Protein AF-A0A970MSL2-F1 (afdb_monomer_lite)

Radius of gyration: 15.88 Å; chains: 1; bounding box: 43×19×38 Å

Sequence (77 aa):
MVYIEKKHKIFPQKYYQNLWLANDMTIIGLPLGLIFGMLIDNIAFLAVGIPLGMSIGIAIGINLDNKAQKEGRQMDF

Foldseek 3Di:
DVPVCVPQVAEEQLRQLVVLVVCLCPPFQQVVQVVVCVVVVHNVSSNVSNVVSNVVSNVVSVVVNVVCVVVVRYDPD

Structure (mmCIF, N/CA/C/O backbone):
data_AF-A0A970MSL2-F1
#
_entry.id   AF-A0A970MSL2-F1
#
loop_
_atom_site.group_PDB
_atom_site.id
_atom_site.type_symbol
_atom_site.label_atom_id
_atom_site.label_alt_id
_atom_site.label_comp_id
_atom_site.label_asym_id
_atom_site.label_entity_id
_atom_site.label_seq_id
_atom_site.pdbx_PDB_ins_code
_atom_site.Cartn_x
_atom_site.Cartn_y
_atom_site.Cartn_z
_atom_site.occupancy
_atom_site.B_iso_or_equiv
_atom_site.auth_seq_id
_atom_site.auth_comp_id
_atom_site.auth_asym_id
_atom_site.auth_atom_id
_atom_site.pdbx_PDB_model_num
ATOM 1 N N . MET A 1 1 ? -26.639 6.346 3.283 1.00 49.91 1 MET A N 1
ATOM 2 C CA . MET A 1 1 ? -25.415 5.859 3.963 1.00 49.91 1 MET A CA 1
ATOM 3 C C . MET A 1 1 ? -24.290 6.903 4.011 1.00 49.91 1 MET A C 1
ATOM 5 O O . MET A 1 1 ? -23.686 7.032 5.061 1.00 49.91 1 MET A O 1
ATOM 9 N N . VAL A 1 2 ? -24.094 7.747 2.986 1.00 54.97 2 VAL A N 1
ATOM 10 C CA . VAL A 1 2 ? -23.031 8.792 2.930 1.00 54.97 2 VAL A CA 1
ATOM 11 C C . VAL A 1 2 ? -23.064 9.845 4.067 1.00 54.97 2 VAL A C 1
ATOM 13 O O . VAL A 1 2 ? -22.061 10.494 4.355 1.00 54.97 2 VAL A O 1
ATOM 16 N N . TYR A 1 3 ? -24.205 10.050 4.738 1.00 47.09 3 TYR A N 1
ATOM 17 C CA . TYR A 1 3 ? -24.365 11.165 5.687 1.00 47.09 3 TYR A CA 1
ATOM 18 C C . TYR A 1 3 ? -23.788 10.905 7.096 1.00 47.09 3 TYR A C 1
ATOM 20 O O . TYR A 1 3 ? -23.455 11.858 7.796 1.00 47.09 3 TYR A O 1
ATOM 28 N N . ILE A 1 4 ? -23.627 9.642 7.516 1.00 50.34 4 ILE A N 1
ATOM 29 C CA . ILE A 1 4 ? -23.099 9.311 8.859 1.00 50.34 4 ILE A CA 1
ATOM 30 C C . ILE A 1 4 ? -21.560 9.332 8.887 1.00 50.34 4 ILE A C 1
ATOM 32 O O . ILE A 1 4 ? -20.969 9.798 9.865 1.00 50.34 4 ILE A O 1
ATOM 36 N N . GLU A 1 5 ? -20.908 8.958 7.781 1.00 51.69 5 GLU A N 1
ATOM 37 C CA . GLU A 1 5 ? -19.441 8.951 7.644 1.00 51.69 5 GLU A CA 1
ATOM 38 C C . GLU A 1 5 ? -18.817 10.335 7.885 1.00 51.69 5 GLU A C 1
ATOM 40 O O . GLU A 1 5 ? -17.809 10.464 8.581 1.00 51.69 5 GLU A O 1
ATOM 45 N N . LYS A 1 6 ? -19.442 11.405 7.371 1.00 52.31 6 LYS A N 1
ATOM 46 C CA . LYS A 1 6 ? -18.882 12.766 7.443 1.00 52.31 6 LYS A CA 1
ATOM 47 C C . LYS A 1 6 ? -18.936 13.408 8.830 1.00 52.31 6 LYS A C 1
ATOM 49 O O . LYS A 1 6 ? -18.145 14.312 9.088 1.00 52.31 6 LYS A O 1
ATOM 54 N N . LYS A 1 7 ? -19.848 12.985 9.713 1.00 52.62 7 LYS A N 1
ATOM 55 C CA . LYS A 1 7 ? -20.099 13.685 10.989 1.00 52.62 7 LYS A CA 1
ATOM 56 C C . LYS A 1 7 ? -19.436 13.022 12.198 1.00 52.62 7 LYS A C 1
ATOM 58 O O . LYS A 1 7 ? -19.072 13.727 13.133 1.00 52.62 7 LYS A O 1
ATOM 63 N N . HIS A 1 8 ? -19.209 11.707 12.151 1.00 58.31 8 HIS A N 1
ATOM 64 C CA . HIS A 1 8 ? -18.560 10.963 13.240 1.00 58.31 8 HIS A CA 1
ATOM 65 C C . HIS A 1 8 ? -17.269 10.230 12.830 1.00 58.31 8 HIS A C 1
ATOM 67 O O . HIS A 1 8 ? -16.658 9.584 13.677 1.00 58.31 8 HIS A O 1
ATOM 73 N N . LYS A 1 9 ? -16.810 10.368 11.569 1.00 68.25 9 LYS A N 1
ATOM 74 C CA . LYS A 1 9 ? -15.615 9.681 11.031 1.00 68.25 9 LYS A CA 1
ATOM 75 C C . LYS A 1 9 ? -15.649 8.169 11.292 1.00 68.25 9 LYS A C 1
ATOM 77 O O . LYS A 1 9 ? -14.619 7.586 11.606 1.00 68.25 9 LYS A O 1
ATOM 82 N N . ILE A 1 10 ? -16.831 7.562 11.233 1.00 74.31 10 ILE A N 1
ATOM 83 C CA . ILE A 1 10 ? -16.993 6.130 11.469 1.00 74.31 10 ILE A CA 1
ATOM 84 C C . ILE A 1 10 ? -16.872 5.424 10.118 1.00 74.31 10 ILE A C 1
ATOM 86 O O . ILE A 1 10 ? -17.569 5.802 9.177 1.00 74.31 10 ILE A O 1
ATOM 90 N N . PHE A 1 11 ? -15.991 4.434 10.029 1.00 80.44 11 PHE A N 1
ATOM 91 C CA . PHE A 1 11 ? -15.656 3.705 8.808 1.00 80.44 11 PHE A CA 1
ATOM 92 C C . PHE A 1 11 ? -16.045 2.222 8.932 1.00 80.44 11 PHE A C 1
ATOM 94 O O . PHE A 1 11 ? -15.968 1.667 10.032 1.00 80.44 11 PHE A O 1
ATOM 101 N N . PRO A 1 12 ? -16.456 1.558 7.836 1.00 82.69 12 PRO A N 1
ATOM 102 C CA . PRO A 1 12 ? -16.661 0.111 7.829 1.00 82.69 12 PRO A CA 1
ATOM 103 C C . PRO A 1 12 ? -15.332 -0.646 7.988 1.00 82.69 12 PRO A C 1
ATOM 105 O O . PRO A 1 12 ? -14.248 -0.079 7.818 1.00 82.69 12 PRO A O 1
ATOM 108 N N . GLN A 1 13 ? -15.397 -1.943 8.298 1.00 82.44 13 GLN A N 1
ATOM 109 C CA . GLN A 1 13 ? -14.191 -2.771 8.360 1.00 82.44 13 GLN A CA 1
ATOM 110 C C . GLN A 1 13 ? -13.467 -2.802 7.005 1.00 82.44 13 GLN A C 1
ATOM 112 O O . GLN A 1 13 ? -14.098 -2.859 5.949 1.00 82.44 13 GLN A O 1
ATOM 117 N N . LYS A 1 14 ? -12.126 -2.797 7.039 1.00 85.62 14 LYS A N 1
ATOM 118 C CA . LYS A 1 14 ? -11.249 -2.811 5.849 1.00 85.62 14 LYS A CA 1
ATOM 119 C C . LYS A 1 14 ? -11.433 -1.611 4.908 1.00 85.62 14 LYS A C 1
ATOM 121 O O . LYS A 1 14 ? -11.050 -1.683 3.740 1.00 85.62 14 LYS A O 1
ATOM 126 N N . TYR A 1 15 ? -12.009 -0.508 5.389 1.00 88.81 15 TYR A N 1
ATOM 127 C CA . TYR A 1 15 ? -12.234 0.688 4.581 1.00 88.81 15 TYR A CA 1
ATOM 128 C C . TYR A 1 15 ? -10.933 1.219 3.974 1.00 88.81 15 TYR A C 1
ATOM 130 O O . TYR A 1 15 ? -10.860 1.432 2.764 1.00 88.81 15 TYR A O 1
ATOM 138 N N . TYR A 1 16 ? -9.889 1.403 4.788 1.00 88.69 16 TYR A N 1
ATOM 139 C CA . TYR A 1 16 ? -8.634 1.970 4.306 1.00 88.69 16 TYR A CA 1
ATOM 140 C C . TYR A 1 16 ? -7.832 0.977 3.474 1.00 88.69 16 TYR A C 1
ATOM 142 O O . TYR A 1 16 ? -7.205 1.391 2.505 1.00 88.69 16 TYR A O 1
ATOM 150 N N . GLN A 1 17 ? -7.882 -0.319 3.788 1.00 89.25 17 GLN A N 1
ATOM 151 C CA . GLN A 1 17 ? -7.349 -1.354 2.899 1.00 89.25 17 GLN A CA 1
ATOM 152 C C . GLN A 1 17 ? -7.979 -1.283 1.505 1.00 89.25 17 GLN A C 1
ATOM 154 O O . GLN A 1 17 ? -7.254 -1.210 0.521 1.00 89.25 17 GLN A O 1
ATOM 159 N N . ASN A 1 18 ? -9.310 -1.235 1.410 1.00 88.69 18 ASN A N 1
ATOM 160 C CA . ASN A 1 18 ? -10.013 -1.159 0.127 1.00 88.69 18 ASN A CA 1
ATOM 161 C C . ASN A 1 18 ? -9.746 0.161 -0.607 1.00 88.69 18 ASN A C 1
ATOM 163 O O . ASN A 1 18 ? -9.587 0.166 -1.826 1.00 88.69 18 ASN A O 1
ATOM 167 N N . LEU A 1 19 ? -9.654 1.271 0.131 1.00 89.56 19 LEU A N 1
ATOM 168 C CA . LEU A 1 19 ? -9.278 2.569 -0.424 1.00 89.56 19 LEU A CA 1
ATOM 169 C C . LEU A 1 19 ? -7.873 2.519 -1.032 1.00 89.56 19 LEU A C 1
ATOM 171 O O . LEU A 1 19 ? -7.673 2.955 -2.160 1.00 89.56 19 LEU A O 1
ATOM 175 N N . TRP A 1 20 ? -6.900 1.961 -0.311 1.00 88.75 20 TRP A N 1
ATOM 176 C CA . TRP A 1 20 ? -5.547 1.811 -0.831 1.00 88.75 20 TRP A CA 1
ATOM 177 C C . TRP A 1 20 ? -5.488 0.818 -1.987 1.00 88.75 20 TRP A C 1
ATOM 179 O O . TRP A 1 20 ? -4.829 1.123 -2.962 1.00 88.75 20 TRP A O 1
ATOM 189 N N . LEU A 1 21 ? -6.232 -0.287 -1.971 1.00 86.69 21 LEU A N 1
ATOM 190 C CA . LEU A 1 21 ? -6.303 -1.205 -3.115 1.00 86.69 21 LEU A CA 1
ATOM 191 C C . LEU A 1 21 ? -6.845 -0.535 -4.390 1.00 86.69 21 LEU A C 1
ATOM 193 O O . LEU A 1 21 ? -6.396 -0.845 -5.488 1.00 86.69 21 LEU A O 1
ATOM 197 N N . ALA A 1 22 ? -7.802 0.388 -4.263 1.00 87.56 22 ALA A N 1
ATOM 198 C CA . ALA A 1 22 ? -8.348 1.120 -5.406 1.00 87.56 22 ALA A CA 1
ATOM 199 C C . ALA A 1 22 ? -7.414 2.238 -5.905 1.00 87.56 22 ALA A C 1
ATOM 201 O O . ALA A 1 22 ? -7.420 2.572 -7.091 1.00 87.56 22 ALA A O 1
ATOM 202 N N . ASN A 1 23 ? -6.626 2.832 -5.006 1.00 87.25 23 ASN A N 1
ATOM 203 C CA . ASN A 1 23 ? -5.846 4.036 -5.280 1.00 87.25 23 ASN A CA 1
ATOM 204 C C . ASN A 1 23 ? -4.322 3.809 -5.324 1.00 87.25 23 ASN A C 1
ATOM 206 O O . ASN A 1 23 ? -3.600 4.722 -5.731 1.00 87.25 23 ASN A O 1
ATOM 210 N N . ASP A 1 24 ? -3.799 2.643 -4.924 1.00 85.00 24 ASP A N 1
ATOM 211 C CA . ASP A 1 24 ? -2.348 2.421 -4.835 1.00 85.00 24 ASP A CA 1
ATOM 212 C C . ASP A 1 24 ? -1.687 2.531 -6.199 1.00 85.00 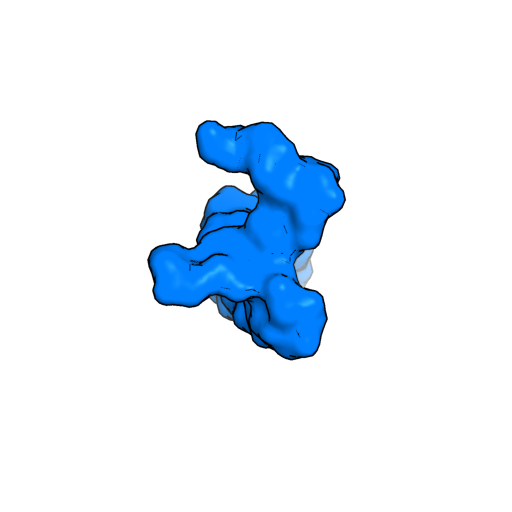24 ASP A C 1
ATOM 214 O O . ASP A 1 24 ? -0.600 3.100 -6.293 1.00 85.00 24 ASP A O 1
ATOM 218 N N . MET A 1 25 ? -2.359 2.055 -7.252 1.00 78.25 25 MET A N 1
ATOM 219 C CA . MET A 1 25 ? -1.743 1.939 -8.567 1.00 78.25 25 MET A CA 1
ATOM 220 C C . MET A 1 25 ? -1.366 3.321 -9.087 1.00 78.25 25 MET A C 1
ATOM 222 O O . MET A 1 25 ? -0.300 3.501 -9.663 1.00 78.25 25 MET A O 1
ATOM 226 N N . THR A 1 26 ? -2.204 4.322 -8.836 1.00 83.25 26 THR A N 1
ATOM 22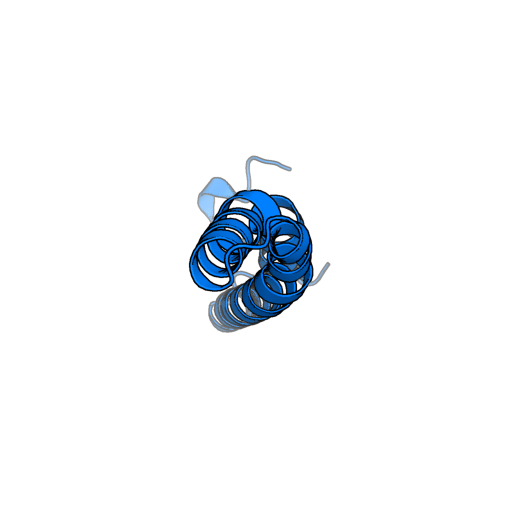7 C CA . THR A 1 26 ? -1.973 5.708 -9.243 1.00 83.25 26 THR A CA 1
ATOM 228 C C . THR A 1 26 ? -1.087 6.480 -8.272 1.00 83.25 26 THR A C 1
ATOM 230 O O . THR A 1 26 ? -0.311 7.319 -8.721 1.00 83.25 26 THR A O 1
ATOM 233 N N . ILE A 1 27 ? -1.179 6.225 -6.963 1.00 86.88 27 ILE A N 1
ATOM 234 C CA . ILE A 1 27 ? -0.457 7.017 -5.951 1.00 86.88 27 ILE A CA 1
ATOM 235 C C . ILE A 1 27 ? 0.972 6.506 -5.729 1.00 86.88 27 ILE A C 1
ATOM 237 O O . ILE A 1 27 ? 1.883 7.306 -5.529 1.00 86.88 27 ILE A O 1
ATOM 241 N N . ILE A 1 28 ? 1.176 5.188 -5.743 1.00 88.25 28 ILE A N 1
ATOM 242 C CA . ILE A 1 28 ? 2.444 4.544 -5.372 1.00 88.25 28 ILE A CA 1
ATOM 243 C C . ILE A 1 28 ? 2.957 3.643 -6.497 1.00 88.25 28 ILE A C 1
ATOM 245 O O . ILE A 1 28 ? 4.118 3.767 -6.883 1.00 88.25 28 ILE A O 1
ATOM 249 N N . GLY A 1 29 ? 2.119 2.759 -7.043 1.00 87.00 29 GLY A N 1
ATOM 250 C CA . GLY A 1 29 ? 2.560 1.694 -7.942 1.00 87.00 29 GLY A CA 1
ATOM 251 C C . GLY A 1 29 ? 3.165 2.194 -9.255 1.00 8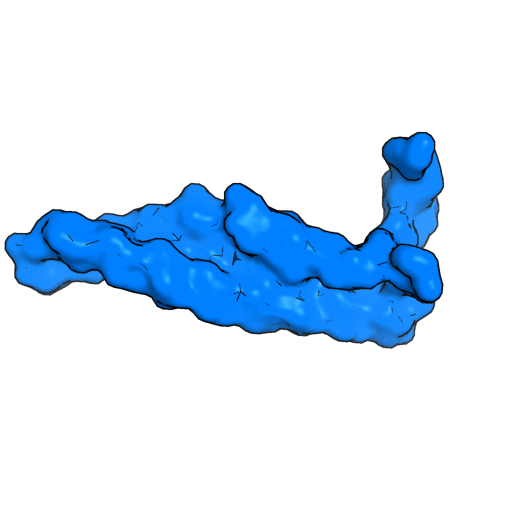7.00 29 GLY A C 1
ATOM 252 O O . GLY A 1 29 ? 4.301 1.855 -9.581 1.00 87.00 29 GL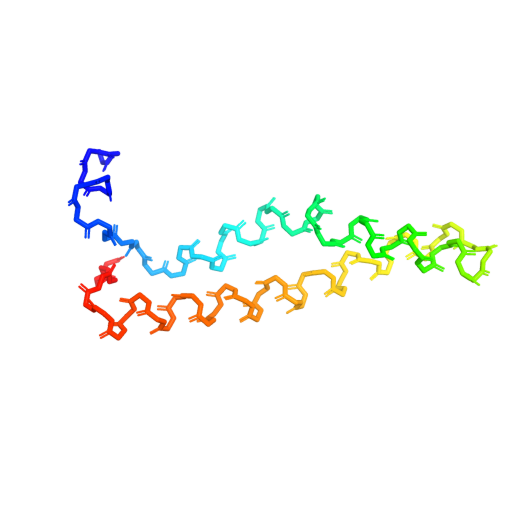Y A O 1
ATOM 253 N N . LEU A 1 30 ? 2.444 3.043 -9.991 1.00 90.31 30 LEU A N 1
ATOM 254 C CA . LEU A 1 30 ? 2.914 3.626 -11.250 1.00 90.31 30 LEU A CA 1
ATOM 255 C C . LEU A 1 30 ? 4.113 4.568 -11.051 1.00 90.31 30 LEU A C 1
ATOM 257 O O . LEU A 1 30 ? 5.091 4.404 -11.782 1.00 90.31 30 LEU A O 1
ATOM 261 N N . PRO A 1 31 ? 4.119 5.502 -10.074 1.00 91.56 31 PRO A N 1
ATOM 262 C CA . PRO A 1 31 ? 5.300 6.322 -9.806 1.00 91.56 31 PRO A CA 1
ATOM 263 C C . PRO A 1 31 ? 6.544 5.499 -9.450 1.00 91.56 31 PRO A C 1
ATOM 265 O O . PRO A 1 31 ? 7.613 5.757 -10.001 1.00 91.56 31 PRO A O 1
ATOM 268 N N . LEU A 1 32 ? 6.423 4.482 -8.585 1.00 91.25 32 LEU A N 1
ATOM 269 C CA . LEU A 1 32 ? 7.545 3.597 -8.253 1.00 91.25 32 LEU A CA 1
ATOM 270 C C . LEU A 1 32 ? 8.023 2.817 -9.475 1.00 91.25 32 LEU A C 1
ATOM 272 O O . LEU A 1 32 ? 9.220 2.789 -9.748 1.00 91.25 32 LEU A O 1
ATOM 276 N N . GLY A 1 33 ? 7.102 2.215 -10.227 1.00 89.69 33 GLY A N 1
ATOM 277 C CA . GLY A 1 33 ? 7.433 1.472 -11.439 1.00 89.69 33 GLY A CA 1
ATOM 278 C C . GLY A 1 33 ? 8.139 2.339 -12.478 1.00 89.69 33 GLY A C 1
ATOM 279 O O . GLY A 1 33 ? 9.084 1.880 -13.112 1.00 89.69 33 GLY A O 1
ATOM 280 N N . LEU A 1 34 ? 7.733 3.602 -12.622 1.00 92.44 34 LEU A N 1
ATOM 281 C CA . LEU A 1 34 ? 8.373 4.551 -13.527 1.00 92.44 34 LEU A CA 1
ATOM 282 C C . LEU A 1 34 ? 9.797 4.874 -13.068 1.00 92.44 34 LEU A C 1
ATOM 284 O O . LEU A 1 34 ? 10.719 4.828 -13.876 1.00 92.44 34 LEU A O 1
ATOM 288 N N . ILE A 1 35 ? 9.990 5.156 -11.776 1.00 93.00 35 ILE A N 1
ATOM 289 C CA . ILE A 1 35 ? 11.316 5.419 -11.200 1.00 93.00 35 ILE A CA 1
ATOM 290 C C . ILE A 1 35 ? 12.234 4.212 -11.414 1.00 93.00 35 ILE A C 1
ATOM 292 O O . ILE A 1 35 ? 13.334 4.374 -11.936 1.00 93.00 35 ILE A O 1
ATOM 296 N N . PHE A 1 36 ? 11.785 3.000 -11.082 1.00 91.25 36 PHE A N 1
ATOM 297 C CA . PHE A 1 36 ? 12.575 1.785 -11.298 1.00 91.25 36 PHE A CA 1
ATOM 298 C C . PHE A 1 36 ? 12.829 1.507 -12.781 1.00 91.25 36 PHE A C 1
ATOM 300 O O . PHE A 1 36 ? 13.944 1.142 -13.143 1.00 91.25 36 PHE A O 1
ATOM 307 N N . GLY A 1 37 ? 11.836 1.732 -13.642 1.00 92.06 37 GLY A N 1
ATOM 308 C CA . GLY A 1 37 ? 11.983 1.592 -15.086 1.00 92.06 37 GLY A CA 1
ATOM 309 C C . GLY A 1 37 ? 13.029 2.540 -15.669 1.00 92.06 37 GLY A C 1
ATOM 310 O O . GLY A 1 37 ? 13.808 2.121 -16.518 1.00 92.06 37 GLY A O 1
ATOM 311 N N . MET A 1 38 ? 13.104 3.779 -15.172 1.00 94.06 38 MET A N 1
ATOM 312 C CA . MET A 1 38 ? 14.140 4.742 -15.562 1.00 94.06 38 MET A CA 1
ATOM 313 C C . MET A 1 38 ? 15.517 4.384 -14.990 1.00 94.06 38 MET A C 1
ATOM 315 O O . MET A 1 38 ? 16.512 4.491 -15.695 1.00 94.06 38 MET A O 1
ATOM 319 N N . LEU A 1 39 ? 15.592 3.940 -13.730 1.00 93.44 39 LEU A N 1
ATOM 320 C CA . LEU A 1 39 ? 16.861 3.572 -13.084 1.00 93.44 39 LEU A CA 1
ATOM 321 C C . LEU A 1 39 ? 17.516 2.335 -13.711 1.00 93.44 39 LEU A C 1
ATOM 323 O O . LEU A 1 39 ? 18.739 2.237 -13.732 1.00 93.44 39 LEU A O 1
ATOM 327 N N . ILE A 1 40 ? 16.706 1.389 -14.185 1.00 92.56 40 ILE A N 1
ATOM 328 C CA . ILE A 1 40 ? 17.153 0.120 -14.782 1.00 92.56 40 ILE A CA 1
ATOM 329 C C . ILE A 1 40 ? 17.222 0.229 -16.321 1.00 92.56 40 ILE A C 1
ATOM 331 O O . ILE A 1 40 ? 17.623 -0.722 -16.986 1.00 92.56 40 ILE A O 1
ATOM 335 N N . ASP A 1 41 ? 16.843 1.382 -16.888 1.00 91.69 41 ASP A N 1
ATOM 336 C CA . ASP A 1 41 ? 16.709 1.625 -18.334 1.00 91.69 41 ASP A CA 1
ATOM 337 C C . ASP A 1 41 ? 15.855 0.556 -19.043 1.00 91.69 41 ASP A C 1
ATOM 339 O O . ASP A 1 41 ? 16.127 0.089 -20.148 1.0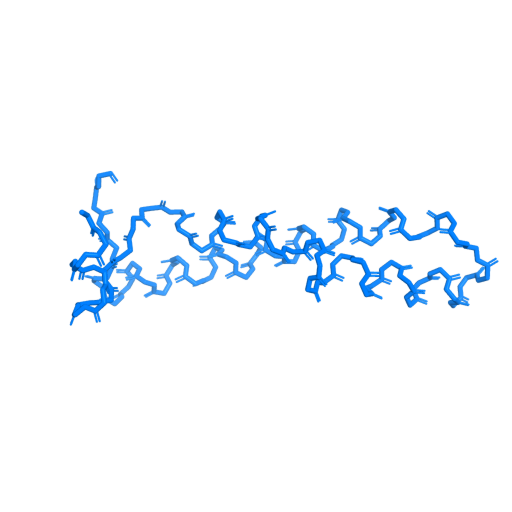0 91.69 41 ASP A O 1
ATOM 343 N N . ASN A 1 42 ? 14.806 0.102 -18.353 1.00 91.19 42 ASN A N 1
ATOM 344 C CA . ASN A 1 42 ? 13.912 -0.931 -18.844 1.00 91.19 42 ASN A CA 1
ATOM 345 C C . ASN A 1 42 ? 12.478 -0.668 -18.389 1.00 91.19 42 ASN A C 1
ATOM 347 O O . ASN A 1 42 ? 12.086 -0.945 -17.253 1.00 91.19 42 ASN A O 1
ATOM 351 N N . ILE A 1 43 ? 11.658 -0.205 -19.328 1.00 87.75 43 ILE A N 1
ATOM 352 C CA . ILE A 1 43 ? 10.262 0.151 -19.076 1.00 87.75 43 ILE A CA 1
ATOM 353 C C . ILE A 1 43 ? 9.384 -1.040 -18.658 1.00 87.75 43 ILE A C 1
ATOM 355 O O . ILE A 1 43 ? 8.326 -0.833 -18.070 1.00 87.75 43 ILE A O 1
ATOM 359 N N . ALA A 1 44 ? 9.821 -2.289 -18.872 1.00 88.50 44 ALA A N 1
ATOM 360 C CA . ALA A 1 44 ? 9.117 -3.468 -18.362 1.00 88.50 44 ALA A CA 1
ATOM 361 C C . ALA A 1 44 ? 9.043 -3.482 -16.822 1.00 88.50 44 ALA A C 1
ATOM 363 O O . ALA A 1 44 ? 8.100 -4.035 -16.254 1.00 88.50 44 ALA A O 1
ATOM 364 N N . PHE A 1 45 ? 9.978 -2.814 -16.133 1.00 89.19 45 PHE A N 1
ATOM 365 C CA . PHE A 1 45 ? 9.944 -2.664 -14.675 1.00 89.19 45 PHE A CA 1
ATOM 366 C C . PHE A 1 45 ? 8.826 -1.742 -14.173 1.00 89.19 45 PHE A C 1
ATOM 368 O O . PHE A 1 45 ? 8.520 -1.766 -12.981 1.00 89.19 45 PHE A O 1
ATOM 375 N N . LEU A 1 46 ? 8.124 -1.028 -15.061 1.00 88.19 46 LEU A N 1
ATOM 376 C CA . LEU A 1 46 ? 6.890 -0.326 -14.708 1.00 88.19 46 LEU A CA 1
ATOM 377 C C . LEU A 1 46 ? 5.866 -1.282 -14.077 1.00 88.19 46 LEU A C 1
ATOM 379 O O . LEU A 1 46 ? 5.225 -0.941 -13.085 1.00 88.19 46 LEU A O 1
ATOM 383 N N . ALA A 1 47 ? 5.768 -2.508 -14.602 1.00 88.19 47 ALA A N 1
ATOM 384 C CA . ALA A 1 47 ? 4.856 -3.526 -14.091 1.00 88.19 47 ALA A CA 1
ATOM 385 C C . ALA A 1 47 ? 5.238 -4.018 -12.684 1.00 88.19 47 ALA A C 1
ATOM 387 O O . ALA A 1 47 ? 4.357 -4.374 -11.907 1.00 88.19 47 ALA A O 1
ATOM 388 N N . VAL A 1 48 ? 6.528 -3.987 -12.325 1.00 88.56 48 VAL A N 1
ATOM 389 C CA . VAL A 1 48 ? 7.023 -4.359 -10.983 1.00 88.56 48 VAL A CA 1
ATOM 390 C C . VAL A 1 48 ? 6.598 -3.331 -9.931 1.00 88.56 48 VAL A C 1
ATOM 392 O O . VAL A 1 48 ? 6.407 -3.672 -8.763 1.00 88.56 48 VAL A O 1
ATOM 395 N N . GLY A 1 49 ? 6.369 -2.084 -10.351 1.00 85.50 49 GLY A N 1
ATOM 396 C CA . GLY A 1 49 ? 5.823 -1.041 -9.494 1.00 85.50 49 GLY A CA 1
ATOM 397 C C . GLY A 1 49 ? 4.459 -1.398 -8.904 1.00 85.50 49 GLY A C 1
ATOM 398 O O . GLY A 1 49 ? 4.200 -1.055 -7.757 1.00 85.50 49 GLY A O 1
ATOM 399 N N . ILE A 1 50 ? 3.616 -2.146 -9.628 1.00 87.12 50 ILE A N 1
ATOM 400 C CA . ILE A 1 50 ? 2.258 -2.487 -9.179 1.00 87.12 50 ILE A CA 1
ATOM 401 C C . ILE A 1 50 ? 2.281 -3.439 -7.965 1.00 87.12 50 ILE A C 1
ATOM 403 O O . ILE A 1 50 ? 1.747 -3.052 -6.928 1.00 87.12 50 ILE A O 1
ATOM 407 N N . PRO A 1 51 ? 2.937 -4.621 -7.994 1.00 88.81 51 PRO A N 1
ATOM 408 C CA . PRO A 1 51 ? 3.030 -5.479 -6.808 1.00 88.81 51 PRO A CA 1
ATOM 409 C C . PRO A 1 51 ? 3.698 -4.806 -5.600 1.00 88.81 51 PRO A C 1
ATOM 411 O O . PRO A 1 51 ? 3.282 -5.020 -4.457 1.00 88.81 51 PRO A O 1
ATOM 414 N N . LEU A 1 52 ? 4.728 -3.981 -5.835 1.00 89.31 52 LEU A N 1
ATOM 415 C CA . LEU A 1 52 ? 5.409 -3.239 -4.768 1.00 89.31 52 LEU A CA 1
ATOM 416 C C . LEU A 1 52 ? 4.502 -2.166 -4.158 1.00 89.31 52 LEU A C 1
ATOM 418 O O . LEU A 1 52 ? 4.377 -2.086 -2.936 1.00 89.31 52 LEU A O 1
ATOM 422 N N . GLY A 1 53 ? 3.838 -1.377 -5.003 1.00 87.88 53 GLY A N 1
ATOM 423 C CA . GLY A 1 53 ? 2.884 -0.355 -4.589 1.00 87.88 53 GLY A CA 1
ATOM 424 C C . GLY A 1 53 ? 1.715 -0.947 -3.814 1.00 87.88 53 GLY A C 1
ATOM 425 O O . GLY A 1 53 ? 1.377 -0.427 -2.755 1.00 87.88 53 GLY A O 1
ATOM 426 N N . MET A 1 54 ? 1.191 -2.087 -4.261 1.00 88.50 54 MET A N 1
ATOM 427 C CA . MET A 1 54 ? 0.113 -2.812 -3.589 1.00 88.50 54 MET A CA 1
ATOM 428 C C . MET A 1 54 ? 0.525 -3.333 -2.212 1.00 88.50 54 MET A C 1
ATOM 430 O O . MET A 1 54 ? -0.209 -3.164 -1.239 1.00 88.50 54 MET A O 1
ATOM 434 N N . SER A 1 55 ? 1.730 -3.895 -2.089 1.00 89.94 55 SER A N 1
ATOM 435 C CA . SER A 1 55 ? 2.255 -4.355 -0.795 1.00 89.94 55 SER A CA 1
ATOM 436 C C . SER A 1 55 ? 2.356 -3.204 0.214 1.00 89.94 55 SER A C 1
ATOM 438 O O . SER A 1 55 ? 1.967 -3.345 1.375 1.00 89.94 55 SER A O 1
ATOM 440 N N . ILE A 1 56 ? 2.829 -2.039 -0.241 1.00 91.25 56 ILE A N 1
ATOM 441 C CA . ILE A 1 56 ? 2.931 -0.824 0.578 1.00 91.25 56 ILE A CA 1
ATOM 442 C C . ILE A 1 56 ? 1.538 -0.267 0.904 1.00 91.25 56 ILE A C 1
ATOM 444 O O . ILE A 1 56 ? 1.257 0.044 2.062 1.00 91.25 56 ILE A O 1
ATOM 448 N N . GLY A 1 57 ? 0.653 -0.171 -0.088 1.00 89.75 57 GLY A N 1
ATOM 449 C CA . GLY A 1 57 ? -0.707 0.341 0.060 1.00 89.75 57 GLY A CA 1
ATOM 450 C C . GLY A 1 57 ? -1.520 -0.474 1.063 1.00 89.75 57 GLY A C 1
ATOM 451 O O . GLY A 1 57 ? -2.119 0.098 1.972 1.00 89.75 57 GLY A O 1
ATOM 452 N N . ILE A 1 58 ? -1.464 -1.807 0.981 1.00 91.00 58 ILE A N 1
ATOM 453 C CA . ILE A 1 58 ? -2.110 -2.705 1.948 1.00 91.00 58 ILE A CA 1
ATOM 454 C C . ILE A 1 58 ? -1.545 -2.484 3.354 1.00 91.00 58 ILE A C 1
ATOM 456 O O . ILE A 1 58 ? -2.316 -2.358 4.305 1.00 91.00 58 ILE A O 1
ATOM 460 N N . ALA A 1 59 ? -0.220 -2.388 3.508 1.00 92.00 59 ALA A N 1
ATOM 461 C CA . ALA A 1 59 ? 0.397 -2.157 4.812 1.00 92.00 59 ALA A CA 1
ATOM 462 C C . ALA A 1 59 ? -0.051 -0.822 5.436 1.00 92.00 59 ALA A C 1
ATOM 464 O O . ALA A 1 59 ? -0.362 -0.766 6.630 1.00 92.00 59 ALA A O 1
ATOM 465 N N . ILE A 1 60 ? -0.136 0.248 4.639 1.00 92.00 60 ILE A N 1
ATOM 466 C CA . ILE A 1 60 ? -0.656 1.545 5.095 1.00 92.00 60 ILE A CA 1
ATOM 467 C C . ILE A 1 60 ? -2.147 1.426 5.441 1.00 92.00 60 ILE A C 1
ATOM 469 O O . ILE A 1 60 ? -2.562 1.884 6.507 1.00 92.00 60 ILE A O 1
ATOM 473 N N . GLY A 1 61 ? -2.942 0.771 4.592 1.00 90.25 61 GLY A N 1
ATOM 474 C CA . GLY A 1 61 ? -4.368 0.534 4.814 1.00 90.25 61 GLY A CA 1
ATOM 475 C C . GLY A 1 61 ? -4.650 -0.200 6.124 1.00 90.25 61 GLY A C 1
ATOM 476 O O . GLY A 1 61 ? -5.463 0.266 6.917 1.00 90.25 61 GLY A O 1
ATOM 477 N N . ILE A 1 62 ? -3.910 -1.275 6.412 1.00 91.81 62 ILE A N 1
ATOM 478 C CA . ILE A 1 62 ? -4.006 -2.029 7.673 1.00 91.81 62 ILE A CA 1
ATOM 479 C C . ILE A 1 62 ? -3.692 -1.131 8.874 1.00 91.81 62 ILE A C 1
ATOM 481 O O . ILE A 1 62 ? -4.402 -1.164 9.877 1.00 91.81 62 ILE A O 1
ATOM 485 N N . ASN A 1 63 ? -2.645 -0.305 8.795 1.00 92.62 63 ASN A N 1
ATOM 486 C CA . ASN A 1 63 ? -2.294 0.608 9.884 1.00 92.62 63 ASN A CA 1
ATOM 487 C C . ASN A 1 63 ? -3.388 1.655 10.144 1.00 92.62 63 ASN A C 1
ATOM 489 O O . ASN A 1 63 ? -3.673 1.974 11.301 1.00 92.62 63 ASN A O 1
ATOM 493 N N . LEU A 1 64 ? -4.012 2.175 9.086 1.00 90.62 64 LEU A N 1
ATOM 494 C CA . LEU A 1 64 ? -5.110 3.135 9.188 1.00 90.62 64 LEU A CA 1
ATOM 495 C C . LEU A 1 64 ? -6.389 2.496 9.740 1.00 90.62 64 LEU A C 1
ATOM 497 O O . LEU A 1 64 ? -7.021 3.094 10.611 1.00 90.62 64 LEU A O 1
ATOM 501 N N . ASP A 1 65 ? -6.729 1.281 9.307 1.00 89.12 65 ASP A N 1
ATOM 502 C CA . ASP A 1 65 ? -7.854 0.518 9.860 1.00 89.12 65 ASP A CA 1
ATOM 503 C C . ASP A 1 65 ? -7.617 0.211 11.350 1.00 89.12 65 ASP A C 1
ATOM 505 O O . ASP A 1 65 ? -8.447 0.542 12.191 1.00 89.12 65 ASP A O 1
ATOM 509 N N . ASN A 1 66 ? -6.429 -0.274 11.727 1.00 90.19 66 ASN A N 1
ATOM 510 C CA . ASN A 1 66 ? -6.075 -0.514 13.134 1.00 90.19 66 ASN A CA 1
ATOM 511 C C . ASN A 1 66 ? -6.178 0.758 13.990 1.00 90.19 66 ASN A C 1
ATOM 513 O O . ASN A 1 66 ? -6.569 0.712 15.159 1.00 90.19 66 ASN A O 1
ATOM 517 N N . LYS A 1 67 ? -5.818 1.914 13.425 1.00 89.31 67 LYS A N 1
ATOM 518 C CA . LYS A 1 67 ? -5.971 3.209 14.090 1.00 89.31 67 LYS A CA 1
ATOM 519 C C . LYS A 1 67 ? -7.446 3.592 14.239 1.00 89.31 67 LYS A C 1
ATOM 521 O O . LYS A 1 67 ? -7.842 4.048 15.307 1.00 89.31 67 LYS A O 1
ATOM 526 N N . ALA A 1 68 ? -8.265 3.386 13.208 1.00 87.69 68 ALA A N 1
ATOM 527 C CA . ALA A 1 68 ? -9.704 3.629 13.273 1.00 87.69 68 ALA A CA 1
ATOM 528 C C . ALA A 1 68 ? -10.388 2.733 14.317 1.00 87.69 68 ALA A C 1
ATOM 530 O O . ALA A 1 68 ? -11.205 3.233 15.090 1.00 87.69 68 ALA A O 1
ATOM 531 N N . GLN A 1 69 ? -9.992 1.462 14.410 1.00 87.38 69 GLN A N 1
ATOM 532 C CA . GLN A 1 69 ? -10.472 0.534 15.431 1.00 87.38 69 GLN A CA 1
ATOM 533 C C . GLN A 1 69 ? -10.133 1.013 16.848 1.00 87.38 69 GLN A C 1
ATOM 535 O O . GLN A 1 69 ? -11.017 1.104 17.697 1.00 87.38 69 GLN A O 1
ATOM 540 N N . LYS A 1 70 ? -8.869 1.382 17.103 1.00 87.50 70 LYS A N 1
ATOM 541 C CA . LYS A 1 70 ? -8.420 1.890 18.416 1.00 87.50 70 LYS A CA 1
ATOM 542 C C . LYS A 1 70 ? -9.138 3.166 18.844 1.00 87.50 70 LYS A C 1
ATOM 544 O O . LYS A 1 70 ? -9.348 3.383 20.031 1.00 87.50 70 LYS A O 1
ATOM 549 N N . GLU A 1 71 ? -9.501 4.013 17.888 1.00 86.81 71 GLU A N 1
ATOM 550 C CA . GLU A 1 71 ? -10.200 5.274 18.144 1.00 86.81 71 GLU A CA 1
ATOM 551 C C . GLU A 1 71 ? -11.730 5.099 18.245 1.00 86.81 71 GLU A C 1
ATOM 553 O O . GLU A 1 71 ? -12.450 6.093 18.312 1.00 86.81 71 GLU A O 1
ATOM 558 N N . GLY A 1 72 ? -12.240 3.858 18.247 1.00 84.06 72 GLY A N 1
ATOM 559 C CA . GLY A 1 72 ? -13.678 3.564 18.327 1.00 84.06 72 GLY A CA 1
ATOM 560 C C . GLY A 1 72 ? -14.456 4.029 17.094 1.00 84.06 72 GLY A C 1
ATOM 561 O O . GLY A 1 72 ? -15.657 4.278 17.158 1.00 84.06 72 GLY A O 1
ATOM 562 N N . ARG A 1 73 ? -13.757 4.201 15.969 1.00 84.06 73 ARG A N 1
ATOM 563 C CA . ARG A 1 73 ? -14.284 4.735 14.711 1.00 84.06 73 ARG A CA 1
ATOM 564 C C . ARG A 1 73 ? -14.532 3.660 13.660 1.00 84.06 73 ARG A C 1
ATOM 566 O O . ARG A 1 73 ? -14.754 3.997 12.503 1.00 84.06 73 ARG A O 1
ATOM 573 N N . GLN A 1 74 ? -14.467 2.388 14.028 1.00 79.94 74 GLN A N 1
ATOM 574 C CA . GLN A 1 74 ? -14.726 1.281 13.117 1.00 79.94 74 GLN A CA 1
ATOM 575 C C . GLN A 1 74 ? -16.071 0.639 13.459 1.00 79.94 74 GLN A C 1
ATOM 577 O O . GLN A 1 74 ? -16.344 0.384 14.628 1.00 79.94 74 GLN A O 1
ATOM 582 N N . MET A 1 75 ? -16.920 0.431 12.452 1.00 75.75 75 MET A N 1
ATOM 583 C CA . MET A 1 75 ? -18.195 -0.273 12.613 1.00 75.75 75 MET A CA 1
ATOM 584 C C . MET A 1 75 ? -17.970 -1.789 12.659 1.00 75.75 75 MET A C 1
ATOM 586 O O . MET A 1 75 ? -17.109 -2.306 11.947 1.00 75.75 75 MET A O 1
ATOM 590 N N . ASP A 1 76 ? -18.769 -2.496 13.458 1.00 63.94 76 ASP A N 1
ATOM 591 C CA . ASP A 1 76 ? -18.681 -3.953 13.658 1.00 63.94 76 ASP A CA 1
ATOM 592 C C . ASP A 1 76 ? -19.453 -4.791 12.617 1.00 63.94 76 ASP A C 1
ATOM 594 O O . ASP A 1 76 ? -19.646 -5.989 12.820 1.00 63.94 76 ASP A O 1
ATOM 598 N N . PHE A 1 77 ? -19.903 -4.191 11.513 1.00 57.22 77 PHE A N 1
ATOM 599 C CA . PHE A 1 77 ? -20.766 -4.843 10.517 1.00 57.22 77 PHE A CA 1
ATOM 600 C C . PHE A 1 77 ? -20.114 -4.967 9.141 1.00 57.22 77 PHE A C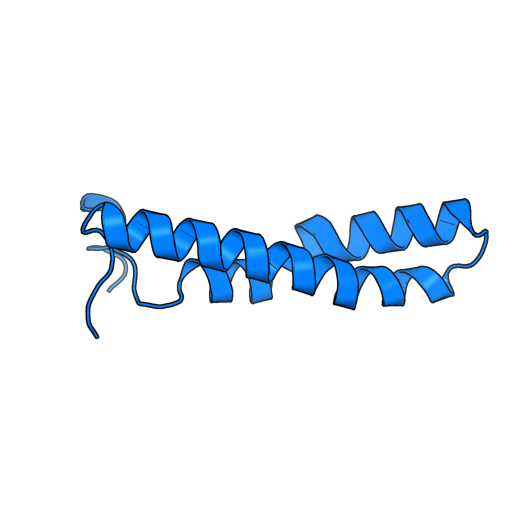 1
ATOM 602 O O . PHE A 1 77 ? -19.414 -4.013 8.723 1.00 57.22 77 PHE A O 1
#

pLDDT: mean 83.39, std 12.31, range [47.09, 94.06]

Secondary structure (DSSP, 8-state):
-HHHHHHH--B-TTHHHHHHHHHHIIIIIHHHHHHHHHHTT-GGGHHHHHHHHHHHHHHHHHHHHHHHHHTT-B---